Protein AF-A0A9X5X5J1-F1 (afdb_monomer_lite)

Structure (mmCIF, N/CA/C/O backbone):
data_AF-A0A9X5X5J1-F1
#
_entry.id   AF-A0A9X5X5J1-F1
#
loop_
_atom_site.group_PDB
_atom_site.id
_atom_site.type_symbol
_atom_site.label_atom_id
_atom_site.label_alt_id
_atom_site.label_comp_id
_atom_site.label_asym_id
_atom_site.label_entity_id
_atom_site.label_seq_id
_atom_site.pdbx_PDB_ins_code
_atom_site.Cartn_x
_atom_site.Cartn_y
_atom_site.Cartn_z
_atom_site.occupancy
_atom_site.B_iso_or_equiv
_atom_site.auth_seq_id
_atom_site.auth_comp_id
_atom_site.auth_asym_id
_atom_site.auth_atom_id
_atom_site.pdbx_PDB_model_num
ATOM 1 N N . THR A 1 1 ? -16.217 5.476 -6.324 1.00 86.94 1 THR A N 1
ATOM 2 C CA . THR A 1 1 ? -16.931 6.288 -7.335 1.00 86.94 1 THR A CA 1
ATOM 3 C C . THR A 1 1 ? -18.362 6.460 -6.871 1.00 86.94 1 THR A C 1
ATOM 5 O O . THR A 1 1 ? -18.829 5.569 -6.165 1.00 86.94 1 THR A O 1
ATOM 8 N N . PRO A 1 2 ? -19.053 7.545 -7.257 1.00 90.62 2 PRO A N 1
ATOM 9 C CA . PRO A 1 2 ? -20.443 7.780 -6.857 1.00 90.62 2 PRO A CA 1
ATOM 10 C C . PRO A 1 2 ? -21.363 6.588 -7.155 1.00 90.62 2 PRO A C 1
ATOM 12 O O . PRO A 1 2 ? -22.095 6.151 -6.280 1.00 90.62 2 PRO A O 1
ATOM 15 N N . ASP A 1 3 ? -21.207 5.955 -8.322 1.00 94.25 3 ASP A N 1
ATOM 16 C CA . ASP A 1 3 ? -22.033 4.811 -8.754 1.00 94.25 3 ASP A CA 1
ATOM 17 C C . ASP A 1 3 ? -21.900 3.541 -7.894 1.00 94.25 3 ASP A C 1
ATOM 19 O O . ASP A 1 3 ? -22.660 2.585 -8.060 1.00 94.25 3 ASP A O 1
ATOM 23 N N . LYS A 1 4 ? -20.893 3.482 -7.017 1.00 95.88 4 LYS A N 1
ATOM 24 C CA . LYS A 1 4 ? -20.693 2.360 -6.090 1.00 95.88 4 LYS A CA 1
ATOM 25 C C . LYS A 1 4 ? -21.268 2.640 -4.704 1.00 95.88 4 LYS A C 1
ATOM 27 O O . LYS A 1 4 ? -21.508 1.685 -3.976 1.00 95.88 4 LYS A O 1
ATOM 32 N N . ALA A 1 5 ? -21.468 3.904 -4.333 1.00 96.69 5 ALA A N 1
ATOM 33 C CA . ALA A 1 5 ? -21.966 4.258 -3.011 1.00 96.69 5 ALA A CA 1
ATOM 34 C C . ALA A 1 5 ? -23.406 3.751 -2.817 1.00 96.69 5 ALA A C 1
ATOM 36 O O . ALA A 1 5 ? -24.221 3.803 -3.737 1.00 96.69 5 ALA A O 1
ATOM 37 N N . GLY A 1 6 ? -23.706 3.230 -1.628 1.00 96.88 6 GLY A N 1
ATOM 38 C CA . GLY A 1 6 ? -25.005 2.650 -1.285 1.00 96.88 6 GLY A CA 1
ATOM 39 C C . GLY A 1 6 ? -25.255 1.244 -1.842 1.00 96.88 6 GLY A C 1
ATOM 40 O O . GLY A 1 6 ? -26.298 0.662 -1.552 1.00 96.88 6 GLY A O 1
ATOM 41 N N . ARG A 1 7 ? -24.324 0.677 -2.622 1.00 97.81 7 ARG A N 1
ATOM 42 C CA . ARG A 1 7 ? -24.423 -0.699 -3.134 1.00 97.81 7 ARG A CA 1
ATOM 43 C C . ARG A 1 7 ? -23.752 -1.691 -2.195 1.00 97.81 7 ARG A C 1
ATOM 45 O O . ARG A 1 7 ? -22.785 -1.355 -1.517 1.00 97.81 7 ARG A O 1
ATOM 52 N N . ASP A 1 8 ? -24.230 -2.927 -2.206 1.00 98.19 8 ASP A N 1
ATOM 53 C CA . ASP A 1 8 ? -23.623 -4.010 -1.439 1.00 98.19 8 ASP A CA 1
ATOM 54 C C . ASP A 1 8 ? -22.279 -4.448 -2.052 1.00 98.19 8 ASP A C 1
ATOM 56 O O . ASP A 1 8 ? -22.143 -4.607 -3.271 1.00 98.19 8 ASP A O 1
ATOM 60 N N . ALA A 1 9 ? -21.267 -4.645 -1.208 1.00 96.94 9 ALA A N 1
ATOM 61 C CA . ALA A 1 9 ? -19.929 -5.046 -1.629 1.00 96.94 9 ALA A CA 1
ATOM 62 C C . ALA A 1 9 ? -19.905 -6.431 -2.300 1.00 96.94 9 ALA A C 1
ATOM 64 O O . ALA A 1 9 ? -19.141 -6.640 -3.241 1.00 96.94 9 ALA A O 1
ATOM 65 N N . GLY A 1 10 ? -20.751 -7.365 -1.860 1.00 97.88 10 GLY A N 1
ATOM 66 C CA . GLY A 1 10 ? -20.909 -8.678 -2.479 1.00 97.88 10 GLY A CA 1
ATOM 67 C C . GLY A 1 10 ? -21.430 -8.579 -3.907 1.00 97.88 10 GLY A C 1
ATOM 68 O O . GLY A 1 10 ? -20.833 -9.148 -4.820 1.00 97.88 10 GLY A O 1
ATOM 69 N N . GLU A 1 11 ? -22.464 -7.766 -4.128 1.00 97.56 11 GLU A N 1
ATOM 70 C CA . GLU A 1 11 ? -22.999 -7.514 -5.472 1.00 97.56 11 GLU A CA 1
ATOM 71 C C . GLU A 1 11 ? -21.973 -6.835 -6.388 1.00 97.56 11 GLU A C 1
ATOM 73 O O . GLU A 1 11 ? -21.862 -7.175 -7.568 1.00 97.56 11 GLU A O 1
ATOM 78 N N . LEU A 1 12 ? -21.191 -5.885 -5.859 1.00 96.44 12 LEU A N 1
ATOM 79 C CA . LEU A 1 12 ? -20.100 -5.240 -6.601 1.00 96.44 12 LEU A CA 1
ATOM 80 C C . LEU A 1 12 ? -19.015 -6.236 -7.032 1.00 96.44 12 LEU A C 1
ATOM 82 O O . LEU A 1 12 ? -18.399 -6.044 -8.081 1.00 96.44 12 LEU A O 1
ATOM 86 N N . CYS A 1 13 ? -18.804 -7.291 -6.249 1.00 95.81 13 CYS A N 1
ATOM 87 C CA . CYS A 1 13 ? -17.875 -8.378 -6.547 1.00 95.81 13 CYS A CA 1
ATOM 88 C C . CYS A 1 13 ? -18.489 -9.490 -7.420 1.00 95.81 13 CYS A C 1
ATOM 90 O O . CYS A 1 13 ? -17.820 -10.489 -7.675 1.00 95.81 13 CYS A O 1
ATOM 92 N N . GLY A 1 14 ? -19.739 -9.347 -7.880 1.00 96.44 14 GLY A N 1
ATOM 93 C CA . GLY A 1 14 ? -20.432 -10.380 -8.660 1.00 96.44 14 GLY A CA 1
ATOM 94 C C . GLY A 1 14 ? -20.835 -11.611 -7.839 1.00 96.44 14 GLY A C 1
ATOM 95 O O . GLY A 1 14 ? -21.010 -12.694 -8.395 1.00 96.44 14 GLY A O 1
ATOM 96 N N . LEU A 1 15 ? -20.957 -11.453 -6.521 1.00 97.00 15 LEU A N 1
ATOM 97 C CA . LEU A 1 15 ? -21.412 -12.462 -5.567 1.00 97.00 15 LEU A CA 1
ATOM 98 C C . LEU A 1 15 ? -22.811 -12.090 -5.034 1.00 97.00 15 LEU A C 1
ATOM 100 O O . LEU A 1 15 ? -23.433 -11.131 -5.489 1.00 97.00 15 LEU A O 1
ATOM 104 N N . GLY A 1 16 ? -23.331 -12.867 -4.080 1.00 96.06 16 GLY A N 1
ATOM 105 C CA . GLY A 1 16 ? -24.552 -12.512 -3.345 1.00 96.06 16 GLY A CA 1
ATOM 106 C C . GLY A 1 16 ? -24.317 -11.399 -2.311 1.00 96.06 16 GLY A C 1
ATOM 107 O O . GLY A 1 16 ? -23.163 -11.133 -1.968 1.00 96.06 16 GLY A O 1
ATOM 108 N N . PRO A 1 17 ? -25.389 -10.768 -1.793 1.00 97.94 17 PRO A N 1
ATOM 109 C CA . PRO A 1 17 ? -25.275 -9.664 -0.848 1.00 97.94 17 PRO A CA 1
ATOM 110 C C . PRO A 1 17 ? -24.629 -10.100 0.471 1.00 97.94 17 PRO A C 1
ATOM 112 O O . PRO A 1 17 ? -24.921 -11.180 0.992 1.00 97.94 17 PRO A O 1
ATOM 115 N N . THR A 1 18 ? -23.767 -9.247 1.020 1.00 97.88 18 THR A N 1
ATOM 116 C CA . THR A 1 18 ? -23.041 -9.493 2.278 1.00 97.88 18 THR A CA 1
ATOM 117 C C . THR A 1 18 ? -23.556 -8.652 3.444 1.00 97.88 18 THR A C 1
ATOM 119 O O . THR A 1 18 ? -23.219 -8.934 4.592 1.00 97.88 18 THR A O 1
ATOM 122 N N . GLY A 1 19 ? -24.364 -7.626 3.168 1.00 97.12 19 GLY A N 1
ATOM 123 C CA . GLY A 1 19 ? -24.778 -6.605 4.127 1.00 97.12 19 GLY A CA 1
ATOM 124 C C . GLY A 1 19 ? -23.738 -5.499 4.332 1.00 97.12 19 GLY A C 1
ATOM 125 O O . GLY A 1 19 ? -23.988 -4.573 5.101 1.00 97.12 19 GLY A O 1
ATOM 126 N N . VAL A 1 20 ? -22.585 -5.566 3.656 1.00 96.75 20 VAL A N 1
ATOM 127 C CA . VAL A 1 20 ? -21.548 -4.529 3.718 1.00 96.75 20 VAL A CA 1
ATOM 128 C C . VAL A 1 20 ? -21.834 -3.492 2.641 1.00 96.75 20 VAL A C 1
ATOM 130 O O . VAL A 1 20 ? -21.622 -3.737 1.453 1.00 96.75 20 VAL A O 1
ATOM 133 N N . ILE A 1 21 ? -22.317 -2.327 3.060 1.00 97.44 21 ILE A N 1
ATOM 134 C CA . ILE A 1 21 ? -22.689 -1.247 2.147 1.00 97.44 21 ILE A CA 1
ATOM 135 C C . ILE A 1 21 ? -21.463 -0.396 1.826 1.00 97.44 21 ILE A C 1
ATOM 137 O O . ILE A 1 21 ? -20.793 0.120 2.717 1.00 97.44 21 ILE A O 1
ATOM 141 N N . ALA A 1 22 ? -21.166 -0.248 0.538 1.00 97.50 22 ALA A N 1
ATOM 142 C CA . ALA A 1 22 ? -20.082 0.600 0.080 1.00 97.50 22 ALA A CA 1
ATOM 143 C C . ALA A 1 22 ? -20.421 2.077 0.308 1.00 97.50 22 ALA A C 1
ATOM 145 O O . ALA A 1 22 ? -21.503 2.546 -0.048 1.00 97.50 22 ALA A O 1
ATOM 146 N N . THR A 1 23 ? -19.455 2.827 0.827 1.00 96.62 23 THR A N 1
ATOM 147 C CA . THR A 1 23 ? -19.538 4.278 0.989 1.00 96.62 23 THR A CA 1
ATOM 148 C C . THR A 1 23 ? -18.420 4.978 0.219 1.00 96.62 23 THR A C 1
ATOM 150 O O . THR A 1 23 ? -17.467 4.357 -0.258 1.00 96.62 23 THR A O 1
ATOM 153 N N . HIS A 1 24 ? -18.581 6.283 0.046 1.00 94.56 24 HIS A N 1
ATOM 154 C CA . HIS A 1 24 ? -17.557 7.193 -0.460 1.00 94.56 24 HIS A CA 1
ATOM 155 C C . HIS A 1 24 ? -17.233 8.294 0.559 1.00 94.56 24 HIS A C 1
ATOM 157 O O . HIS A 1 24 ? -16.526 9.237 0.216 1.00 94.56 24 HIS A O 1
ATOM 163 N N . ASP A 1 25 ? -17.763 8.171 1.779 1.00 95.50 25 ASP A N 1
ATOM 164 C CA . ASP A 1 25 ? -17.519 9.085 2.881 1.00 95.50 25 ASP A CA 1
ATOM 165 C C . ASP A 1 25 ? -16.505 8.465 3.851 1.00 95.50 25 ASP A C 1
ATOM 167 O O . ASP A 1 25 ? -16.707 7.390 4.417 1.00 95.50 25 ASP A O 1
ATOM 171 N N . ILE A 1 26 ? -15.384 9.154 4.023 1.00 95.56 26 ILE A N 1
ATOM 172 C CA . ILE A 1 26 ? -14.312 8.747 4.925 1.00 95.56 26 ILE A CA 1
ATOM 173 C C . ILE A 1 26 ? -14.701 8.917 6.400 1.00 95.56 26 ILE A C 1
ATOM 175 O O . ILE A 1 26 ? -14.199 8.172 7.239 1.00 95.56 26 ILE A O 1
ATOM 179 N N . ASP A 1 27 ? -15.612 9.836 6.733 1.00 96.81 27 ASP A N 1
ATOM 180 C CA . ASP A 1 27 ? -16.118 9.995 8.099 1.00 96.81 27 ASP A CA 1
ATOM 181 C C . ASP A 1 27 ? -16.957 8.790 8.522 1.00 96.81 27 ASP A C 1
ATOM 183 O O . ASP A 1 27 ? -16.809 8.302 9.643 1.00 96.81 27 ASP A O 1
ATOM 187 N N . GLU A 1 28 ? -17.763 8.243 7.608 1.00 96.69 28 GLU A N 1
ATOM 188 C CA . GLU A 1 28 ? -18.473 6.984 7.844 1.00 96.69 28 GLU A CA 1
ATOM 189 C C . GLU A 1 28 ? -17.491 5.832 8.084 1.00 96.69 28 GLU A C 1
ATOM 191 O O . GLU A 1 28 ? -17.693 5.042 9.004 1.00 96.69 28 GLU A O 1
ATOM 196 N N . ILE A 1 29 ? -16.398 5.760 7.312 1.00 96.00 29 ILE A N 1
ATOM 197 C CA . ILE A 1 29 ? -15.363 4.725 7.470 1.00 96.00 29 ILE A CA 1
ATOM 198 C C . ILE A 1 29 ? -14.661 4.848 8.827 1.00 96.00 29 ILE A C 1
ATOM 200 O O . ILE A 1 29 ? -14.486 3.849 9.521 1.00 96.00 29 ILE A O 1
ATOM 204 N N . VAL A 1 30 ? -14.277 6.061 9.227 1.00 97.44 30 VAL A N 1
ATOM 205 C CA . VAL A 1 30 ? -13.634 6.323 10.523 1.00 97.44 30 VAL A CA 1
ATOM 206 C C . VAL A 1 30 ? -14.579 5.990 11.684 1.00 97.44 30 VAL A C 1
ATOM 208 O O . VAL A 1 30 ? -14.160 5.375 12.664 1.00 97.44 30 VAL A O 1
ATOM 211 N N . ALA A 1 31 ? -15.865 6.329 11.565 1.00 97.31 31 ALA A N 1
ATOM 212 C CA . ALA A 1 31 ? -16.868 6.063 12.594 1.00 97.31 31 ALA A CA 1
ATOM 213 C C . ALA A 1 31 ? -17.143 4.566 12.824 1.00 97.31 31 ALA A C 1
ATOM 215 O O . ALA A 1 31 ? -17.650 4.209 13.889 1.00 97.31 31 ALA A O 1
ATOM 216 N N . LEU A 1 32 ? -16.790 3.685 11.876 1.00 96.12 32 LEU A N 1
ATOM 217 C CA . LEU A 1 32 ? -16.901 2.232 12.059 1.00 96.12 32 LEU A CA 1
ATOM 218 C C . LEU A 1 32 ? -16.017 1.711 13.199 1.00 96.12 32 LEU A C 1
ATOM 220 O O . LEU A 1 32 ? -16.316 0.649 13.742 1.00 96.12 32 LEU A O 1
ATOM 224 N N . GLY A 1 33 ? -14.935 2.419 13.548 1.00 96.00 33 GLY A N 1
ATOM 225 C CA . GLY A 1 33 ? -13.986 1.963 14.565 1.00 96.00 33 GLY A CA 1
ATOM 226 C C . GLY A 1 33 ? -13.282 0.661 14.174 1.00 96.00 33 GLY A C 1
ATOM 227 O O . GLY A 1 33 ? -13.114 -0.224 15.009 1.00 96.00 33 GLY A O 1
ATOM 228 N N . ALA A 1 34 ? -12.926 0.513 12.895 1.00 97.44 34 ALA A N 1
ATOM 229 C CA . ALA A 1 34 ? -12.243 -0.675 12.394 1.00 97.44 34 ALA A CA 1
ATOM 230 C C . ALA A 1 34 ? -10.820 -0.797 12.969 1.00 97.44 34 ALA A C 1
ATOM 232 O O . ALA A 1 34 ? -10.074 0.179 12.998 1.00 97.44 34 ALA A O 1
ATOM 233 N N . ASP A 1 35 ? -10.402 -2.013 13.333 1.00 98.44 35 ASP A N 1
ATOM 234 C CA . ASP A 1 35 ? -9.034 -2.269 13.817 1.00 98.44 35 ASP A CA 1
ATOM 235 C C . ASP A 1 35 ? -7.973 -2.084 12.717 1.00 98.44 35 ASP A C 1
ATOM 237 O O . ASP A 1 35 ? -6.807 -1.770 12.987 1.00 98.44 35 ASP A O 1
ATOM 241 N N . CYS A 1 36 ? -8.362 -2.332 11.463 1.00 98.56 36 CYS A N 1
ATOM 242 C CA . CYS A 1 36 ? -7.486 -2.272 10.303 1.00 98.56 36 CYS A CA 1
ATOM 243 C C . CYS A 1 36 ? -8.258 -1.921 9.024 1.00 98.56 36 CYS A C 1
ATOM 245 O O . CYS A 1 36 ? -9.367 -2.410 8.798 1.00 98.56 36 CYS A O 1
ATOM 247 N N . VAL A 1 37 ? -7.636 -1.119 8.161 1.00 98.44 37 VAL A N 1
ATOM 248 C CA . VAL A 1 37 ? -8.149 -0.714 6.852 1.00 98.44 37 VAL A CA 1
ATOM 249 C C . VAL A 1 37 ? -7.186 -1.151 5.753 1.00 98.44 37 VAL A C 1
ATOM 251 O O . VAL A 1 37 ? -5.995 -0.838 5.772 1.00 98.44 37 VAL A O 1
ATOM 254 N N . LEU A 1 38 ? -7.726 -1.847 4.750 1.00 98.25 38 LEU A N 1
ATOM 255 C CA . LEU A 1 38 ? -7.018 -2.150 3.507 1.00 98.25 38 LEU A CA 1
ATOM 256 C C . LEU A 1 38 ? -7.128 -0.954 2.554 1.00 98.25 38 LEU A C 1
ATOM 258 O O . LEU A 1 38 ? -8.132 -0.784 1.860 1.00 98.25 38 LEU A O 1
ATOM 262 N N . TYR A 1 39 ? -6.095 -0.118 2.515 1.00 97.88 39 TYR A N 1
ATOM 263 C CA . TYR A 1 39 ? -6.069 1.100 1.711 1.00 97.88 39 TYR A CA 1
ATOM 264 C C . TYR A 1 39 ? -5.472 0.825 0.326 1.00 97.88 39 TYR A C 1
ATOM 266 O O . TYR A 1 39 ? -4.254 0.792 0.161 1.00 97.88 39 TYR A O 1
ATOM 274 N N . MET A 1 40 ? -6.327 0.611 -0.680 1.00 96.31 40 MET A N 1
ATOM 275 C CA . MET A 1 40 ? -5.918 0.163 -2.026 1.00 96.31 40 MET A CA 1
ATOM 276 C C . MET A 1 40 ? -6.325 1.107 -3.180 1.00 96.31 40 MET A C 1
ATOM 278 O O . MET A 1 40 ? -6.828 0.636 -4.207 1.00 96.31 40 MET A O 1
ATOM 282 N N . PRO A 1 41 ? -6.169 2.442 -3.076 1.00 94.00 41 PRO A N 1
ATOM 283 C CA . PRO A 1 41 ? -6.546 3.331 -4.166 1.00 94.00 41 PRO A CA 1
ATOM 284 C C . PRO A 1 41 ? -5.482 3.396 -5.270 1.00 94.00 41 PRO A C 1
ATOM 286 O O . PRO A 1 41 ? -4.289 3.139 -5.083 1.00 94.00 41 PRO A O 1
ATOM 289 N N . ARG A 1 42 ? -5.921 3.849 -6.450 1.00 87.19 42 ARG A N 1
ATOM 290 C CA . ARG A 1 42 ? -5.038 4.119 -7.596 1.00 87.19 42 ARG A CA 1
ATOM 291 C C . ARG A 1 42 ? -4.049 5.255 -7.325 1.00 87.19 42 ARG A C 1
ATOM 293 O O . ARG A 1 42 ? -2.926 5.201 -7.818 1.00 87.19 42 ARG A O 1
ATOM 300 N N . ALA A 1 43 ? -4.462 6.271 -6.577 1.00 90.12 43 ALA A N 1
ATOM 301 C CA . ALA A 1 43 ? -3.628 7.383 -6.135 1.00 90.12 43 ALA A CA 1
ATOM 302 C C . ALA A 1 43 ? -3.727 7.476 -4.614 1.00 90.12 43 ALA A C 1
ATOM 304 O O . ALA A 1 43 ? -4.806 7.251 -4.073 1.00 90.12 43 ALA A O 1
ATOM 305 N N . CYS A 1 44 ? -2.612 7.759 -3.949 1.00 93.00 44 CYS A N 1
ATOM 306 C CA . CYS A 1 44 ? -2.603 7.939 -2.506 1.00 93.00 44 CYS A CA 1
ATOM 307 C C . CYS A 1 44 ? -3.111 9.337 -2.153 1.00 93.00 44 CYS A C 1
ATOM 309 O O . CYS A 1 44 ? -2.625 10.319 -2.714 1.00 93.00 44 CYS A O 1
ATOM 311 N N . ASP A 1 45 ? -4.027 9.416 -1.196 1.00 96.19 45 ASP A N 1
ATOM 312 C CA . ASP A 1 45 ? -4.410 10.654 -0.533 1.00 96.19 45 ASP A CA 1
ATOM 313 C C . ASP A 1 45 ? -3.835 10.639 0.890 1.00 96.19 45 ASP A C 1
ATOM 315 O O . ASP A 1 45 ? -4.194 9.808 1.727 1.00 96.19 45 ASP A O 1
ATOM 319 N N . MET A 1 46 ? -2.883 11.535 1.153 1.00 96.75 46 MET A N 1
ATOM 320 C CA . MET A 1 46 ? -2.206 11.588 2.451 1.00 96.75 46 MET A CA 1
ATOM 321 C C . MET A 1 46 ? -3.123 12.090 3.568 1.00 96.75 46 MET A C 1
ATOM 323 O O . MET A 1 46 ? -2.901 11.739 4.727 1.00 96.75 46 MET A O 1
ATOM 327 N N . ASP A 1 47 ? -4.156 12.871 3.247 1.00 97.44 47 ASP A N 1
ATOM 328 C CA . ASP A 1 47 ? -5.115 13.353 4.235 1.00 97.44 47 ASP A CA 1
ATOM 329 C C . ASP A 1 47 ? -6.027 12.206 4.686 1.00 97.44 47 ASP A C 1
ATOM 331 O O . ASP A 1 47 ? -6.255 12.045 5.886 1.00 97.44 47 ASP A O 1
ATOM 335 N N . GLU A 1 48 ? -6.474 11.352 3.759 1.00 97.50 48 GLU A N 1
ATOM 336 C CA . GLU A 1 48 ? -7.209 10.123 4.093 1.00 97.50 48 GLU A CA 1
ATOM 337 C C . GLU A 1 48 ? -6.368 9.189 4.967 1.00 97.50 48 GLU A C 1
ATOM 339 O O . GLU A 1 48 ? -6.832 8.753 6.021 1.00 97.50 48 GLU A O 1
ATOM 344 N N . VAL A 1 49 ? -5.116 8.920 4.574 1.00 98.12 49 VAL A N 1
ATOM 345 C CA . VAL A 1 49 ? -4.206 8.053 5.340 1.00 98.12 49 VAL A CA 1
ATOM 346 C C . VAL A 1 49 ? -4.009 8.585 6.760 1.00 98.12 49 VAL A C 1
ATOM 348 O O . VAL A 1 49 ? -4.166 7.832 7.720 1.00 98.12 49 VAL A O 1
ATOM 351 N N . CYS A 1 50 ? -3.729 9.883 6.919 1.00 98.38 50 CYS A N 1
ATOM 352 C CA . CYS A 1 50 ? -3.554 10.483 8.242 1.00 98.38 50 CYS A CA 1
ATOM 353 C C . CYS A 1 50 ? -4.836 10.405 9.085 1.00 98.38 50 CYS A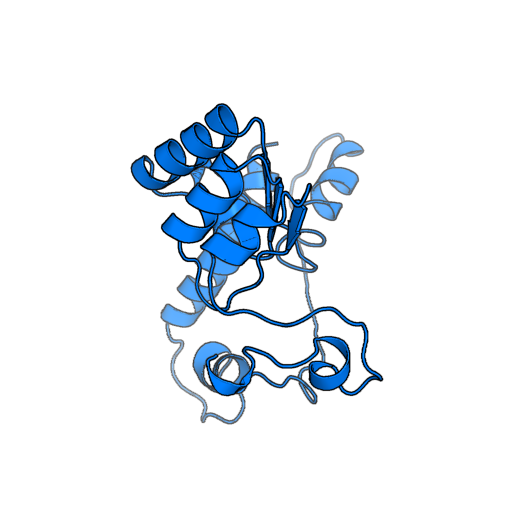 C 1
ATOM 355 O O . CYS A 1 50 ? -4.760 10.125 10.278 1.00 98.38 50 CYS A O 1
ATOM 357 N N . ARG A 1 51 ? -6.019 10.620 8.491 1.00 98.31 51 ARG A N 1
ATOM 358 C CA . ARG A 1 51 ? -7.304 10.514 9.207 1.00 98.31 51 ARG A CA 1
ATOM 359 C C . ARG A 1 51 ? -7.584 9.091 9.679 1.00 98.31 51 ARG A C 1
ATOM 361 O O . ARG A 1 51 ? -7.986 8.907 10.826 1.00 98.31 51 ARG A O 1
ATOM 368 N N . LEU A 1 52 ? -7.343 8.099 8.822 1.00 98.56 52 LEU A N 1
ATOM 369 C CA . LEU A 1 52 ? -7.485 6.686 9.172 1.00 98.56 52 LEU A CA 1
ATOM 370 C C . LEU A 1 52 ? -6.547 6.315 10.321 1.00 98.56 52 LEU A C 1
ATOM 372 O O . LEU A 1 52 ? -7.000 5.786 11.331 1.00 98.56 52 LEU A O 1
ATOM 376 N N . LEU A 1 53 ? -5.267 6.669 10.218 1.00 98.75 53 LEU A N 1
ATOM 377 C CA . LEU A 1 53 ? -4.284 6.367 11.257 1.00 98.75 53 LEU A CA 1
ATOM 378 C C . LEU A 1 53 ? -4.621 7.058 12.581 1.00 98.75 53 LEU A C 1
ATOM 380 O O . LEU A 1 53 ? -4.635 6.396 13.618 1.00 98.75 53 LEU A O 1
ATOM 384 N N . ALA A 1 54 ? -4.971 8.346 12.557 1.00 98.56 54 ALA A N 1
ATOM 385 C CA . ALA A 1 54 ? -5.327 9.103 13.757 1.00 98.56 54 ALA A CA 1
ATOM 386 C C . ALA A 1 54 ? -6.610 8.595 14.440 1.00 98.56 54 ALA A C 1
ATOM 388 O O . ALA A 1 54 ? -6.777 8.801 15.641 1.00 98.56 54 ALA A O 1
ATOM 389 N N . SER A 1 55 ? -7.496 7.906 13.709 1.00 98.31 55 SER A N 1
ATOM 390 C CA . SER A 1 55 ? -8.675 7.248 14.294 1.00 98.31 55 SER A CA 1
ATOM 391 C C . SER A 1 55 ? -8.340 6.026 15.160 1.00 98.31 55 SER A C 1
ATOM 393 O O . SER A 1 55 ? -9.186 5.564 15.923 1.00 98.31 55 SER A O 1
ATOM 395 N N . GLY A 1 56 ? -7.110 5.513 15.052 1.00 98.50 56 GLY A N 1
ATOM 396 C CA . GLY A 1 56 ? -6.636 4.301 15.718 1.00 98.50 56 GLY A CA 1
ATOM 397 C C . GLY A 1 56 ? -6.671 3.046 14.849 1.00 98.50 56 GLY A C 1
ATOM 398 O O . GLY A 1 56 ? -6.152 2.010 15.262 1.00 98.50 56 GLY A O 1
ATOM 399 N N . ALA A 1 57 ? -7.199 3.138 13.627 1.00 98.69 57 ALA A N 1
ATOM 400 C CA . ALA A 1 57 ? -7.137 2.047 12.665 1.00 98.69 57 ALA A CA 1
ATOM 401 C C . ALA A 1 57 ? -5.706 1.846 12.147 1.00 98.69 57 ALA A C 1
ATOM 403 O O . ALA A 1 57 ? -5.037 2.796 11.735 1.00 98.69 57 ALA A O 1
ATOM 404 N N . ASN A 1 58 ? -5.249 0.595 12.099 1.00 98.81 58 ASN A N 1
ATOM 405 C CA . ASN A 1 58 ? -4.043 0.248 11.349 1.00 98.81 58 ASN A CA 1
ATOM 406 C C . ASN A 1 58 ? -4.323 0.314 9.844 1.00 98.81 58 ASN A C 1
ATOM 408 O O . ASN A 1 58 ? -5.444 0.069 9.403 1.00 98.81 58 ASN A O 1
ATOM 412 N N . VAL A 1 59 ? -3.309 0.599 9.035 1.00 98.69 59 VAL A N 1
ATOM 413 C CA . VAL A 1 59 ? -3.444 0.654 7.576 1.00 98.69 59 VAL A CA 1
ATOM 414 C C . VAL A 1 59 ? -2.516 -0.365 6.931 1.00 98.69 59 VAL A C 1
ATOM 416 O O . VAL A 1 59 ? -1.308 -0.348 7.150 1.00 98.69 59 VAL A O 1
ATOM 419 N N . VAL A 1 60 ? -3.071 -1.228 6.083 1.00 98.38 60 VAL A N 1
ATOM 420 C CA . VAL A 1 60 ? -2.289 -2.091 5.186 1.00 98.38 60 VAL A CA 1
ATOM 421 C C . VAL A 1 60 ? -2.554 -1.669 3.751 1.00 98.38 60 VAL A C 1
ATOM 423 O O . VAL A 1 60 ? -3.700 -1.443 3.361 1.00 98.38 60 VAL A O 1
ATOM 426 N N . THR A 1 61 ? -1.501 -1.548 2.950 1.00 97.62 61 THR A N 1
ATOM 427 C CA . THR A 1 61 ? -1.600 -0.961 1.614 1.00 97.62 61 THR A CA 1
ATOM 428 C C . THR A 1 61 ? -0.633 -1.587 0.613 1.00 97.62 61 THR A C 1
ATOM 430 O O . THR A 1 61 ? 0.361 -2.188 1.000 1.00 97.62 61 THR A O 1
ATOM 433 N N . THR A 1 62 ? -0.913 -1.422 -0.681 1.00 95.31 62 THR A N 1
ATOM 434 C CA . THR A 1 62 ? 0.037 -1.665 -1.782 1.00 95.31 62 THR A CA 1
ATOM 435 C C . THR A 1 62 ? 0.644 -0.360 -2.317 1.00 95.31 62 THR A C 1
ATOM 437 O O . THR A 1 62 ? 1.166 -0.321 -3.432 1.00 95.31 62 THR A O 1
ATOM 440 N N . ARG A 1 63 ? 0.489 0.753 -1.586 1.00 94.00 63 ARG A N 1
ATOM 441 C CA . ARG A 1 63 ? 1.078 2.055 -1.917 1.00 94.00 63 ARG A CA 1
ATOM 442 C C . ARG A 1 63 ? 2.586 2.027 -1.674 1.00 94.00 63 ARG A C 1
ATOM 444 O O . ARG A 1 63 ? 3.041 2.082 -0.533 1.00 94.00 63 ARG A O 1
ATOM 451 N N . GLY A 1 64 ? 3.350 1.960 -2.766 1.00 90.88 64 GLY A N 1
ATOM 452 C CA . GLY A 1 64 ? 4.795 1.755 -2.720 1.00 90.88 64 GLY A CA 1
ATOM 453 C C . GLY A 1 64 ? 5.582 2.847 -1.985 1.00 90.88 64 GLY A C 1
ATOM 454 O O . GLY A 1 64 ? 6.685 2.592 -1.502 1.00 90.88 64 GLY A O 1
ATOM 455 N N . GLU A 1 65 ? 4.987 4.032 -1.833 1.00 89.88 65 GLU A N 1
ATOM 456 C CA . GLU A 1 65 ? 5.536 5.162 -1.083 1.00 89.88 65 GLU A CA 1
ATOM 457 C C . GLU A 1 65 ? 5.869 4.804 0.376 1.00 89.88 65 GLU A C 1
ATOM 459 O O . GLU A 1 65 ? 6.787 5.379 0.957 1.00 89.88 65 GLU A O 1
ATOM 464 N N . PHE A 1 66 ? 5.166 3.827 0.961 1.00 94.31 66 PHE A N 1
ATOM 465 C CA . PHE A 1 66 ? 5.335 3.436 2.361 1.00 94.31 66 PHE A CA 1
ATOM 466 C C . PHE A 1 66 ? 6.238 2.206 2.574 1.00 94.31 66 PHE A C 1
ATOM 468 O O . PHE A 1 66 ? 6.398 1.788 3.718 1.00 94.31 66 PHE A O 1
ATOM 475 N N . HIS A 1 67 ? 6.869 1.628 1.536 1.00 94.12 67 HIS A N 1
ATOM 476 C CA . HIS A 1 67 ? 7.866 0.550 1.739 1.00 94.12 67 HIS A CA 1
ATOM 477 C C . HIS A 1 67 ? 9.106 1.029 2.497 1.00 94.12 67 HIS A C 1
ATOM 479 O O . HIS A 1 67 ? 9.780 0.246 3.161 1.00 94.12 67 HIS A O 1
ATOM 485 N N . ARG A 1 68 ? 9.426 2.322 2.396 1.00 93.31 68 ARG A N 1
ATOM 486 C CA . ARG A 1 68 ? 10.558 2.923 3.096 1.00 93.31 68 ARG A CA 1
ATOM 487 C C . ARG A 1 68 ? 10.203 4.331 3.541 1.00 93.31 68 ARG A C 1
ATOM 489 O O . ARG A 1 68 ? 10.230 5.259 2.741 1.00 93.31 68 ARG A O 1
ATOM 496 N N . ALA A 1 69 ? 9.944 4.508 4.836 1.00 91.88 69 ALA A N 1
ATOM 497 C CA . ALA A 1 69 ? 9.580 5.808 5.407 1.00 91.88 69 ALA A CA 1
ATOM 498 C C . ALA A 1 69 ? 10.603 6.917 5.086 1.00 91.88 69 ALA A C 1
ATOM 500 O O . ALA A 1 69 ? 10.222 8.055 4.834 1.00 91.88 69 ALA A O 1
ATOM 501 N N . ALA A 1 70 ? 11.899 6.587 5.024 1.00 91.94 70 ALA A N 1
ATOM 502 C CA . ALA A 1 70 ? 12.962 7.533 4.673 1.00 91.94 70 ALA A CA 1
ATOM 503 C C . ALA A 1 70 ? 12.912 8.039 3.215 1.00 91.94 70 ALA A C 1
ATOM 505 O O . ALA A 1 70 ? 13.604 9.000 2.890 1.00 91.94 70 ALA A O 1
ATOM 506 N N . SER A 1 71 ? 12.127 7.400 2.344 1.00 90.56 71 SER A N 1
ATOM 507 C CA . SER A 1 71 ? 11.912 7.824 0.956 1.00 90.56 71 SER A CA 1
ATOM 508 C C . SER A 1 71 ? 10.742 8.798 0.791 1.00 90.56 71 SER A C 1
ATOM 510 O O . SER A 1 71 ? 10.591 9.367 -0.288 1.00 90.56 71 SER A O 1
ATOM 512 N N . LEU A 1 72 ? 9.920 9.001 1.824 1.00 92.50 72 LEU A N 1
ATOM 513 C CA . LEU A 1 72 ? 8.858 10.004 1.807 1.00 92.50 72 LEU A CA 1
ATOM 514 C C . LEU A 1 72 ? 9.439 11.417 1.915 1.00 92.50 72 LEU A C 1
ATOM 516 O O . LEU A 1 72 ? 10.492 11.631 2.519 1.00 92.50 72 LEU A O 1
ATOM 520 N N . ASP A 1 73 ? 8.700 12.393 1.386 1.00 94.94 73 ASP A N 1
ATOM 521 C CA . ASP A 1 73 ? 8.941 13.796 1.717 1.00 94.94 73 ASP A CA 1
ATOM 522 C C . ASP A 1 73 ? 8.935 13.972 3.253 1.00 94.94 73 ASP A C 1
ATOM 524 O O . ASP A 1 73 ? 8.018 13.462 3.907 1.00 94.94 73 ASP A O 1
ATOM 528 N N . PRO A 1 74 ? 9.926 14.662 3.854 1.00 97.44 74 PRO A N 1
ATOM 529 C CA . PRO A 1 74 ? 10.038 14.762 5.307 1.00 97.44 74 PRO A CA 1
ATOM 530 C C . PRO A 1 74 ? 8.791 15.320 6.000 1.00 97.44 74 PRO A C 1
ATOM 532 O O . PRO A 1 74 ? 8.435 14.834 7.071 1.00 97.44 74 PRO A O 1
ATOM 535 N N . ALA A 1 75 ? 8.100 16.289 5.390 1.00 97.44 75 ALA A N 1
ATOM 536 C CA . ALA A 1 75 ? 6.888 16.859 5.972 1.00 97.44 75 ALA A CA 1
ATOM 537 C C . ALA A 1 75 ? 5.707 15.883 5.870 1.00 97.44 75 ALA A C 1
ATOM 539 O O . ALA A 1 75 ? 4.899 15.781 6.792 1.00 97.44 75 ALA A O 1
ATOM 540 N N . VAL A 1 76 ? 5.607 15.123 4.774 1.00 97.12 76 VAL A N 1
ATOM 541 C CA . VAL A 1 76 ? 4.615 14.039 4.653 1.00 97.12 76 VAL A CA 1
ATOM 542 C C . VAL A 1 76 ? 4.881 12.946 5.685 1.00 97.12 76 VAL A C 1
ATOM 544 O O . VAL A 1 76 ? 3.952 12.502 6.358 1.00 97.12 76 VAL A O 1
ATOM 547 N N . ARG A 1 77 ? 6.144 12.544 5.847 1.00 97.56 77 ARG A N 1
ATOM 548 C CA . ARG A 1 77 ? 6.555 11.547 6.836 1.00 97.56 77 ARG A CA 1
ATOM 549 C C . ARG A 1 77 ? 6.164 11.967 8.252 1.00 97.56 77 ARG A C 1
ATOM 551 O O . ARG A 1 77 ? 5.519 11.186 8.940 1.00 97.56 77 ARG A O 1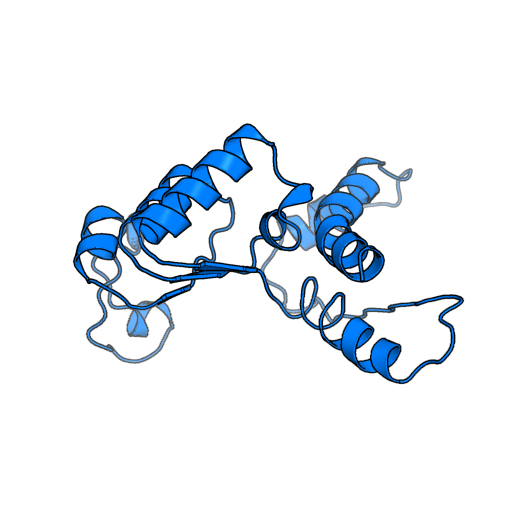
ATOM 558 N N . GLU A 1 78 ? 6.502 13.192 8.653 1.00 98.38 78 GLU A N 1
ATOM 559 C CA . GLU A 1 78 ? 6.180 13.728 9.981 1.00 98.38 78 GLU A CA 1
ATOM 560 C C . GLU A 1 78 ? 4.670 13.695 10.251 1.00 98.38 78 GLU A C 1
ATOM 562 O O . GLU A 1 78 ? 4.234 13.265 11.317 1.00 98.38 78 GLU A O 1
ATOM 567 N N . ARG A 1 79 ? 3.850 14.075 9.263 1.00 98.38 79 ARG A N 1
ATOM 568 C CA . ARG A 1 79 ? 2.385 14.024 9.383 1.00 98.38 79 ARG A CA 1
ATOM 569 C C . ARG A 1 79 ? 1.859 12.604 9.598 1.00 98.38 79 ARG A C 1
ATOM 571 O O . ARG A 1 79 ? 0.969 12.409 10.423 1.00 98.38 79 ARG A O 1
ATOM 578 N N . VAL A 1 80 ? 2.392 11.630 8.861 1.00 98.38 80 VAL A N 1
ATOM 579 C CA . VAL A 1 80 ? 1.987 10.220 8.970 1.00 98.38 80 VAL A CA 1
ATOM 580 C C . VAL A 1 80 ? 2.434 9.629 10.308 1.00 98.38 80 VAL A C 1
ATOM 582 O O . VAL A 1 80 ? 1.637 8.976 10.976 1.00 98.38 80 VAL A O 1
ATOM 585 N N . GLU A 1 81 ? 3.670 9.896 10.739 1.00 98.38 81 GLU A N 1
ATOM 586 C CA . GLU A 1 81 ? 4.190 9.451 12.040 1.00 98.38 81 GLU A CA 1
ATOM 587 C C . GLU A 1 81 ? 3.377 10.052 13.200 1.00 98.38 81 GLU A C 1
ATOM 589 O O . GLU A 1 81 ? 2.943 9.313 14.083 1.00 98.38 81 GLU A O 1
ATOM 594 N N . ALA A 1 82 ? 3.059 11.350 13.152 1.00 98.69 82 ALA A N 1
ATOM 595 C CA . ALA A 1 82 ? 2.211 12.001 14.152 1.00 98.69 82 ALA A CA 1
ATOM 596 C C . ALA A 1 82 ? 0.788 11.410 14.202 1.00 98.69 82 ALA A C 1
ATOM 598 O O . ALA A 1 82 ? 0.206 11.264 15.280 1.00 98.69 82 ALA A O 1
ATOM 599 N N . ALA A 1 83 ? 0.217 11.040 13.049 1.00 98.69 83 ALA A N 1
ATOM 600 C CA . ALA A 1 83 ? -1.081 10.371 12.991 1.00 98.69 83 ALA A CA 1
ATOM 601 C C . ALA A 1 83 ? -1.032 8.965 13.616 1.00 98.69 83 ALA A C 1
ATOM 603 O O . ALA A 1 83 ? -1.910 8.629 14.415 1.00 98.69 83 ALA A O 1
ATOM 604 N N . CYS A 1 84 ? 0.009 8.179 13.312 1.00 98.69 84 CYS A N 1
ATOM 605 C CA . CYS A 1 84 ? 0.259 6.883 13.950 1.00 98.69 84 CYS A CA 1
ATOM 606 C C . CYS A 1 84 ? 0.388 7.021 15.473 1.00 98.69 84 CYS A C 1
ATOM 608 O O . CYS A 1 84 ? -0.248 6.276 16.217 1.00 98.69 84 CYS A O 1
ATOM 610 N N . GLU A 1 85 ? 1.168 7.995 15.955 1.00 98.75 85 GLU A N 1
ATOM 611 C CA . GLU A 1 85 ? 1.336 8.250 17.390 1.00 98.75 85 GLU A CA 1
ATOM 612 C C . GLU A 1 85 ? 0.014 8.628 18.067 1.00 98.75 85 GLU A C 1
ATOM 614 O O . GLU A 1 85 ? -0.333 8.057 19.105 1.00 98.75 85 GLU A O 1
ATOM 619 N N . SER A 1 86 ? -0.753 9.549 17.473 1.00 98.62 86 SER A N 1
ATOM 620 C CA . SER A 1 86 ? -2.033 9.994 18.036 1.00 98.62 86 SER A CA 1
ATOM 621 C C . SER A 1 86 ? -3.064 8.869 18.092 1.00 98.62 86 SER A C 1
ATOM 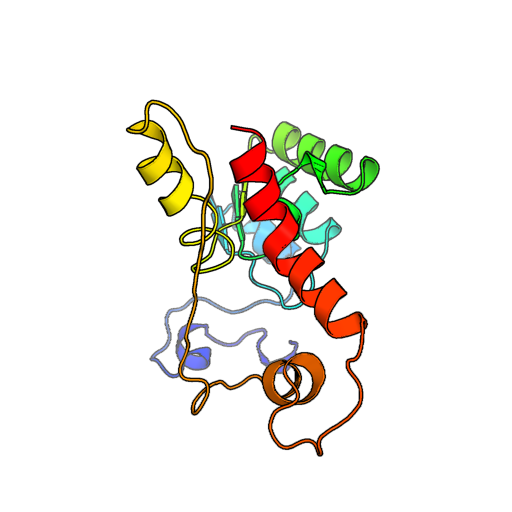623 O O . SER A 1 86 ? -3.798 8.763 19.076 1.00 98.62 86 SER A O 1
ATOM 625 N N . GLY A 1 87 ? -3.138 8.042 17.047 1.00 98.44 87 GLY A N 1
ATOM 626 C CA . GLY A 1 87 ? -4.081 6.928 16.982 1.00 98.44 87 GLY A CA 1
ATOM 627 C C . GLY A 1 87 ? -3.595 5.669 17.700 1.00 98.44 87 GLY A C 1
ATOM 628 O O . GLY A 1 87 ? -4.387 4.761 17.935 1.00 98.44 87 GLY A O 1
ATOM 629 N N . LYS A 1 88 ? -2.310 5.600 18.074 1.00 98.69 88 LYS A N 1
ATOM 630 C CA . LYS A 1 88 ? -1.632 4.356 18.483 1.00 98.69 88 LYS A CA 1
ATOM 631 C C . LYS A 1 88 ? -1.777 3.257 17.425 1.00 98.69 88 LYS A C 1
ATOM 633 O O . LYS A 1 88 ? -2.035 2.097 17.746 1.00 98.69 88 LYS A O 1
ATOM 638 N N . SER A 1 89 ? -1.626 3.650 16.169 1.00 98.75 89 SER A N 1
ATOM 639 C CA . SER A 1 89 ? -1.811 2.814 14.989 1.00 98.75 89 SER A CA 1
ATOM 640 C C . SER A 1 89 ? -0.505 2.662 14.211 1.00 98.75 89 SER A C 1
ATOM 642 O O . SER A 1 89 ? 0.538 3.213 14.571 1.00 98.75 89 SER A O 1
ATOM 644 N N . SER A 1 90 ? -0.546 1.863 13.151 1.00 98.62 90 SER A N 1
ATOM 645 C CA . SER A 1 90 ? 0.592 1.608 12.275 1.00 98.62 90 SER A CA 1
ATOM 646 C C . SER A 1 90 ? 0.166 1.564 10.813 1.00 98.62 90 SER A C 1
ATOM 648 O O . SER A 1 90 ? -0.988 1.264 10.501 1.00 98.62 90 SER A O 1
ATOM 650 N N . ILE A 1 91 ? 1.115 1.831 9.915 1.00 98.38 91 ILE A N 1
ATOM 651 C CA . ILE A 1 91 ? 0.957 1.630 8.476 1.00 98.38 91 ILE A CA 1
ATOM 652 C C . ILE A 1 91 ? 1.988 0.624 7.968 1.00 98.38 91 ILE A C 1
ATOM 654 O O . ILE A 1 91 ? 3.164 0.697 8.322 1.00 98.38 91 ILE A O 1
ATOM 658 N N . HIS A 1 92 ? 1.548 -0.308 7.125 1.00 96.88 92 HIS A N 1
ATOM 659 C CA . HIS A 1 92 ? 2.407 -1.297 6.485 1.00 96.88 92 HIS A CA 1
ATOM 660 C C . HIS A 1 92 ? 2.110 -1.392 4.983 1.00 96.88 92 HIS A C 1
ATOM 662 O O . HIS A 1 92 ? 0.986 -1.702 4.580 1.00 96.88 92 HIS A O 1
ATOM 668 N N . SER A 1 93 ? 3.129 -1.143 4.154 1.00 95.81 93 SER A N 1
ATOM 669 C CA . SER A 1 93 ? 3.065 -1.415 2.716 1.00 95.81 93 SER A CA 1
ATOM 670 C C . SER A 1 93 ? 3.599 -2.797 2.400 1.00 95.81 93 SER A C 1
ATOM 672 O O . SER A 1 93 ? 4.688 -3.161 2.832 1.00 95.81 93 SER A O 1
ATOM 674 N N . THR A 1 94 ? 2.851 -3.548 1.601 1.00 94.81 94 THR A N 1
ATOM 675 C CA . THR A 1 94 ? 3.265 -4.852 1.093 1.00 94.81 94 THR A CA 1
ATOM 676 C C . THR A 1 94 ? 2.570 -5.163 -0.233 1.00 94.81 94 THR A C 1
ATOM 678 O O . THR A 1 94 ? 1.706 -4.427 -0.703 1.00 94.81 94 THR A O 1
ATOM 681 N N . GLY A 1 95 ? 2.943 -6.271 -0.855 1.00 94.31 95 GLY A N 1
ATOM 682 C CA . GLY A 1 95 ? 2.436 -6.699 -2.151 1.00 94.31 95 GLY A CA 1
ATOM 683 C C . GLY A 1 95 ? 3.189 -7.928 -2.635 1.00 94.31 95 GLY A C 1
ATOM 684 O O . GLY A 1 95 ? 4.127 -8.383 -1.986 1.00 94.31 95 GLY A O 1
ATOM 685 N N . SER A 1 96 ? 2.798 -8.496 -3.775 1.00 93.69 96 SER A N 1
ATOM 686 C CA . SER A 1 96 ? 3.592 -9.566 -4.394 1.00 93.69 96 SER A CA 1
ATOM 687 C C . SER A 1 96 ? 4.953 -9.032 -4.843 1.00 93.69 96 SER A C 1
ATOM 689 O O . SER A 1 96 ? 5.991 -9.607 -4.525 1.00 93.69 96 SER A O 1
ATOM 691 N N . SER A 1 97 ? 4.925 -7.904 -5.549 1.00 92.00 97 SER A N 1
ATOM 692 C CA . SER A 1 97 ? 6.081 -7.147 -6.004 1.00 92.00 97 SER A CA 1
ATOM 693 C C . SER A 1 97 ? 5.605 -5.745 -6.403 1.00 92.00 97 SER A C 1
ATOM 695 O O . SER A 1 97 ? 4.754 -5.637 -7.297 1.00 92.00 97 SER A O 1
ATOM 697 N N . PRO A 1 98 ? 6.071 -4.677 -5.738 1.00 93.00 98 PRO A N 1
ATOM 698 C CA . PRO A 1 98 ? 7.012 -4.669 -4.613 1.00 93.00 98 PRO A CA 1
ATOM 699 C C . PRO A 1 98 ? 6.427 -5.244 -3.301 1.00 93.00 98 PRO A C 1
ATOM 701 O O . PRO A 1 98 ? 5.210 -5.266 -3.121 1.00 93.00 98 PRO A O 1
ATOM 704 N N . GLY A 1 99 ? 7.282 -5.739 -2.396 1.00 94.00 99 GLY A N 1
ATOM 705 C CA . GLY A 1 99 ? 6.907 -6.260 -1.071 1.00 94.00 99 GLY A CA 1
ATOM 706 C C . GLY A 1 99 ? 7.434 -7.670 -0.798 1.00 94.00 99 GLY A C 1
ATOM 707 O O . GLY A 1 99 ? 8.466 -7.8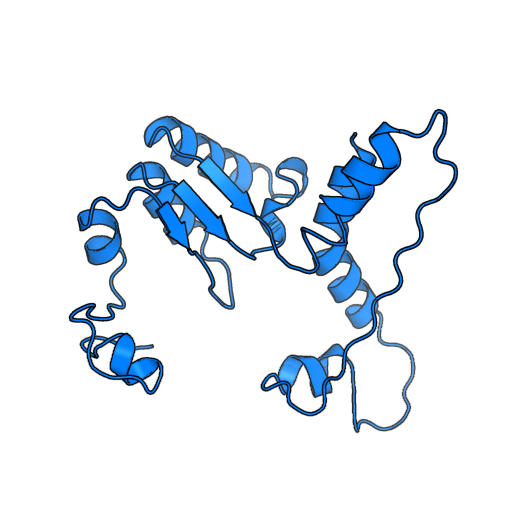51 -0.168 1.00 94.00 99 GLY A O 1
ATOM 708 N N . PHE A 1 100 ? 6.756 -8.712 -1.266 1.00 95.25 100 PHE A N 1
ATOM 709 C CA . PHE A 1 100 ? 7.170 -10.084 -0.977 1.00 95.25 100 PHE A CA 1
ATOM 710 C C . PHE A 1 100 ? 8.450 -10.460 -1.731 1.00 95.25 100 PHE A C 1
ATOM 712 O O . PHE A 1 100 ? 9.460 -10.787 -1.110 1.00 95.25 100 PHE A O 1
ATOM 719 N N . ILE A 1 101 ? 8.428 -10.380 -3.065 1.00 95.25 101 ILE A N 1
ATOM 720 C CA . ILE A 1 101 ? 9.561 -10.771 -3.918 1.00 95.25 101 ILE A CA 1
ATOM 721 C C . ILE A 1 101 ? 10.733 -9.796 -3.801 1.00 95.25 101 ILE A C 1
ATOM 723 O O . ILE A 1 101 ? 11.885 -10.216 -3.875 1.00 95.25 101 ILE A O 1
ATOM 727 N N . THR A 1 102 ? 10.457 -8.510 -3.591 1.00 94.31 102 THR A N 1
ATOM 728 C CA . THR A 1 102 ? 11.490 -7.466 -3.554 1.00 94.31 102 THR A CA 1
ATOM 729 C C . THR A 1 102 ? 11.945 -7.105 -2.146 1.00 94.31 102 THR A C 1
ATOM 731 O O . THR A 1 102 ? 12.889 -6.333 -2.018 1.00 94.31 102 THR A O 1
ATOM 734 N N . GLU A 1 103 ? 11.308 -7.651 -1.105 1.00 93.88 103 GLU A N 1
ATOM 735 C CA . GLU A 1 103 ? 11.610 -7.320 0.291 1.00 93.88 103 GLU A CA 1
ATOM 736 C C . GLU A 1 103 ? 11.621 -8.564 1.201 1.00 93.88 103 GLU A C 1
ATOM 738 O O . GLU A 1 103 ? 12.695 -9.009 1.608 1.00 93.88 103 GLU A O 1
ATOM 743 N N . ALA A 1 104 ? 10.477 -9.198 1.472 1.00 94.38 104 ALA A N 1
ATOM 744 C CA . ALA A 1 104 ? 10.387 -10.242 2.498 1.00 94.38 104 ALA A CA 1
ATOM 745 C C . ALA A 1 104 ? 11.236 -11.484 2.170 1.00 94.38 104 ALA A C 1
ATOM 747 O O . ALA A 1 104 ? 11.940 -12.019 3.031 1.00 94.38 104 ALA A O 1
ATOM 748 N N . LEU A 1 105 ? 11.186 -11.943 0.917 1.00 95.81 105 LEU A N 1
ATOM 749 C CA . LEU A 1 105 ? 11.935 -13.110 0.463 1.00 95.81 105 LEU A CA 1
ATOM 750 C C . LEU A 1 105 ? 13.454 -12.837 0.414 1.00 95.81 105 LEU A C 1
ATOM 752 O O . LEU A 1 105 ? 14.197 -13.635 0.993 1.00 95.81 105 LEU A O 1
ATOM 756 N N . PRO A 1 106 ? 13.948 -11.734 -0.189 1.00 94.94 106 PRO A N 1
ATOM 757 C CA . PRO A 1 106 ? 15.361 -11.370 -0.126 1.00 94.94 106 PRO A CA 1
ATOM 758 C C . PRO A 1 106 ? 15.928 -11.284 1.291 1.00 94.94 106 PRO A C 1
ATOM 760 O O . PRO A 1 106 ? 17.023 -11.795 1.528 1.00 94.94 106 PRO A O 1
ATOM 763 N N . LEU A 1 107 ? 15.190 -10.697 2.238 1.00 94.12 107 LEU A N 1
ATOM 764 C CA . LEU A 1 107 ? 15.626 -10.594 3.634 1.00 94.12 107 LEU A CA 1
ATOM 765 C C . LEU A 1 107 ? 15.797 -11.973 4.281 1.00 94.12 107 LEU A C 1
ATOM 767 O O . LEU A 1 107 ? 16.845 -12.264 4.861 1.00 94.12 107 LEU A O 1
ATOM 771 N N . ALA A 1 108 ? 14.808 -12.857 4.124 1.00 95.25 108 ALA A N 1
ATOM 772 C CA . ALA A 1 108 ? 14.873 -14.216 4.661 1.00 95.25 108 ALA A CA 1
ATOM 773 C C . ALA A 1 108 ? 16.009 -15.048 4.036 1.00 95.25 108 ALA A C 1
ATOM 775 O O . ALA A 1 108 ? 16.685 -15.808 4.728 1.00 95.25 108 ALA A O 1
ATOM 776 N N . LEU A 1 109 ? 16.251 -14.906 2.730 1.00 94.69 109 LEU A N 1
ATOM 777 C CA . LEU A 1 109 ? 17.348 -15.604 2.050 1.00 94.69 109 LEU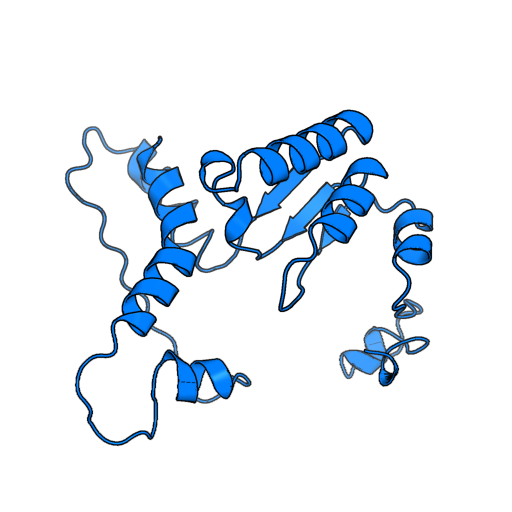 A CA 1
ATOM 778 C C . LEU A 1 109 ? 18.723 -15.063 2.462 1.00 94.69 109 LEU A C 1
ATOM 780 O O . LEU A 1 109 ? 19.685 -15.835 2.535 1.00 94.69 109 LEU A O 1
ATOM 784 N N . SER A 1 110 ? 18.811 -13.761 2.743 1.00 93.75 110 SER A N 1
ATOM 785 C CA . SER A 1 110 ? 20.047 -13.085 3.145 1.00 93.75 110 SER A CA 1
ATOM 786 C C . SER A 1 110 ? 20.438 -13.399 4.588 1.00 93.75 110 SER A C 1
ATOM 788 O O . SER A 1 110 ? 21.627 -13.514 4.877 1.00 93.75 110 SER A O 1
ATOM 790 N N . SER A 1 111 ? 19.471 -13.639 5.483 1.00 94.50 111 SER A N 1
ATOM 791 C CA . SER A 1 111 ? 19.734 -13.890 6.910 1.00 94.50 111 SER A CA 1
ATOM 792 C C . SER A 1 111 ? 20.556 -15.155 7.191 1.00 94.50 111 SER A C 1
ATOM 794 O O . SER A 1 111 ? 21.096 -15.311 8.284 1.00 94.50 111 SER A O 1
ATOM 796 N N . ILE A 1 112 ? 20.635 -16.079 6.230 1.00 95.31 112 ILE A N 1
ATOM 797 C CA . ILE A 1 112 ? 21.426 -17.316 6.327 1.00 95.31 112 ILE A CA 1
ATOM 798 C C . ILE A 1 112 ? 22.761 -17.241 5.565 1.00 95.31 112 ILE A C 1
ATOM 800 O O . ILE A 1 112 ? 23.505 -18.223 5.528 1.00 95.31 112 ILE A O 1
ATOM 804 N N . GLN A 1 113 ? 23.088 -16.093 4.963 1.00 94.62 113 GLN A N 1
ATOM 805 C CA . GLN A 1 113 ? 24.348 -15.881 4.251 1.00 94.62 113 GLN A CA 1
ATOM 806 C C . GLN A 1 113 ? 25.400 -15.260 5.172 1.00 94.62 113 GLN A C 1
ATOM 808 O O . GLN A 1 113 ? 25.111 -14.398 5.994 1.00 94.62 113 GLN A O 1
ATOM 813 N N . ARG A 1 114 ? 26.669 -15.651 4.999 1.00 95.75 114 ARG A N 1
ATOM 814 C CA . ARG A 1 114 ? 27.801 -14.979 5.676 1.00 95.75 114 ARG A CA 1
ATOM 815 C C . ARG A 1 114 ? 28.217 -13.676 4.991 1.00 95.75 114 ARG A C 1
ATOM 817 O O . ARG A 1 114 ? 28.880 -12.850 5.608 1.00 95.75 114 ARG A O 1
ATOM 824 N N . ARG A 1 115 ? 27.916 -13.551 3.699 1.00 95.00 115 ARG A N 1
ATOM 825 C CA . ARG A 1 115 ? 28.257 -12.422 2.831 1.00 95.00 115 ARG A CA 1
ATOM 826 C C . ARG A 1 115 ? 27.328 -12.450 1.617 1.00 95.00 115 ARG A C 1
ATOM 828 O O . ARG A 1 115 ? 27.146 -13.520 1.040 1.00 95.00 115 ARG A O 1
ATOM 835 N N . LEU A 1 116 ? 26.781 -11.296 1.241 1.00 92.38 116 LEU A N 1
ATOM 836 C CA . LEU A 1 116 ? 25.968 -11.102 0.040 1.00 92.38 116 LEU A CA 1
ATOM 837 C C . LEU A 1 116 ? 26.735 -10.196 -0.933 1.00 92.38 116 LEU A C 1
ATOM 839 O O . LEU A 1 116 ? 26.930 -9.019 -0.651 1.00 92.38 116 LEU A O 1
ATOM 843 N N . ASP A 1 117 ? 27.196 -10.748 -2.057 1.00 94.50 117 ASP A N 1
ATOM 844 C CA . ASP A 1 117 ? 27.902 -9.981 -3.101 1.00 94.50 117 ASP A CA 1
ATOM 845 C C . ASP A 1 117 ? 26.959 -9.445 -4.189 1.00 94.50 117 ASP A C 1
ATOM 847 O O . ASP A 1 117 ? 27.290 -8.488 -4.885 1.00 94.50 117 ASP A O 1
ATOM 851 N N . GLY A 1 118 ? 25.781 -10.054 -4.344 1.00 93.69 118 GLY A N 1
ATOM 852 C CA . GLY A 1 118 ? 24.787 -9.638 -5.322 1.00 93.69 118 GLY A CA 1
ATOM 853 C C . GLY A 1 118 ? 23.449 -10.339 -5.118 1.00 93.69 118 GLY A C 1
ATOM 854 O O . GLY A 1 118 ? 23.399 -11.520 -4.775 1.00 93.69 118 GLY A O 1
ATOM 855 N N . LEU A 1 119 ? 22.373 -9.594 -5.360 1.00 91.50 119 LEU A N 1
ATOM 856 C CA . LEU A 1 119 ? 20.999 -10.077 -5.394 1.00 91.50 119 LEU A CA 1
ATOM 857 C C . LEU A 1 119 ? 20.442 -9.795 -6.791 1.00 91.50 119 LEU A C 1
ATOM 859 O O . LEU A 1 119 ? 20.483 -8.660 -7.259 1.00 91.50 119 LEU A O 1
ATOM 863 N N . THR A 1 120 ? 19.949 -10.828 -7.467 1.00 94.19 120 THR A N 1
ATOM 864 C CA . THR A 1 120 ? 19.275 -10.701 -8.765 1.00 94.19 120 THR A CA 1
ATOM 865 C C . THR A 1 120 ? 17.849 -11.201 -8.618 1.00 94.19 120 THR A C 1
ATOM 867 O O . THR A 1 120 ? 17.629 -12.289 -8.091 1.00 94.19 120 THR A O 1
ATOM 870 N N . ILE A 1 121 ? 16.895 -10.389 -9.068 1.00 93.00 121 ILE A N 1
ATOM 871 C CA . ILE A 1 121 ? 15.469 -10.703 -9.071 1.00 93.00 121 ILE A CA 1
ATOM 872 C C . ILE A 1 121 ? 15.009 -10.655 -10.528 1.00 93.00 121 ILE A C 1
ATOM 874 O O . ILE A 1 121 ? 15.166 -9.631 -11.191 1.00 93.00 121 ILE A O 1
ATOM 878 N N . GLU A 1 122 ? 14.455 -11.761 -11.018 1.00 93.38 122 GLU A N 1
ATOM 879 C CA . GLU A 1 122 ? 13.872 -11.865 -12.355 1.00 93.38 122 GLU A CA 1
ATOM 880 C C . GLU A 1 122 ? 12.384 -12.195 -12.224 1.00 93.38 122 GLU A C 1
ATOM 882 O O . GLU A 1 122 ? 12.014 -13.228 -11.663 1.00 93.38 122 GLU A O 1
ATOM 887 N N . GLU A 1 123 ? 11.524 -11.312 -12.733 1.00 90.25 123 GLU A N 1
ATOM 888 C CA . GLU A 1 123 ? 10.071 -11.461 -12.657 1.00 90.25 123 GLU A CA 1
ATOM 889 C C . GLU A 1 123 ? 9.459 -11.567 -14.052 1.00 90.25 123 GLU A C 1
ATOM 891 O O . GLU A 1 123 ? 9.705 -10.738 -14.930 1.00 90.25 123 GLU A O 1
ATOM 896 N N . PHE A 1 124 ? 8.611 -12.578 -14.237 1.00 91.31 124 PHE A N 1
ATOM 897 C CA . PHE A 1 124 ? 7.881 -12.824 -15.475 1.00 91.31 124 PHE A CA 1
ATOM 898 C C . PHE A 1 124 ? 6.397 -12.976 -15.157 1.00 91.31 124 PHE A C 1
ATOM 900 O O . PHE A 1 124 ? 6.027 -13.672 -14.212 1.00 91.31 124 PHE A O 1
ATOM 907 N N . ALA A 1 125 ? 5.540 -12.347 -15.958 1.00 89.25 125 ALA A N 1
ATOM 908 C CA . ALA A 1 125 ? 4.094 -12.429 -15.797 1.00 89.25 125 ALA A CA 1
ATOM 909 C C . ALA A 1 125 ? 3.404 -12.588 -17.154 1.00 89.25 125 ALA A C 1
ATOM 911 O O . ALA A 1 125 ? 3.772 -11.929 -18.128 1.00 89.25 125 ALA A O 1
ATOM 912 N N . ASP A 1 126 ? 2.370 -13.430 -17.197 1.00 92.31 126 ASP A N 1
ATOM 913 C CA . ASP A 1 126 ? 1.407 -13.425 -18.295 1.00 92.31 126 ASP A CA 1
ATOM 914 C C . ASP A 1 126 ? 0.466 -12.227 -18.120 1.00 92.31 126 ASP A C 1
ATOM 916 O O . ASP A 1 126 ? -0.210 -12.075 -17.101 1.00 92.31 126 ASP A O 1
ATOM 920 N N . LEU A 1 127 ? 0.448 -11.352 -19.123 1.00 92.00 127 LEU A N 1
ATOM 921 C CA . LEU A 1 127 ? -0.323 -10.114 -19.121 1.00 92.00 127 LEU A CA 1
ATOM 922 C C . LEU A 1 127 ? -1.555 -10.178 -20.034 1.00 92.00 127 LEU A C 1
ATOM 924 O O . LEU A 1 127 ? -2.253 -9.177 -20.177 1.00 92.00 127 LEU A O 1
ATOM 928 N N . SER A 1 128 ? -1.851 -11.340 -20.626 1.00 91.25 128 SER A N 1
ATOM 929 C CA . SER A 1 128 ? -2.934 -11.525 -21.601 1.00 91.25 128 SER A CA 1
ATOM 930 C C . SER A 1 128 ? -4.331 -11.224 -21.047 1.00 91.25 128 SER A C 1
ATOM 932 O O . SER A 1 128 ? -5.200 -10.798 -21.802 1.00 91.25 128 SER A O 1
ATOM 934 N N . GLN A 1 129 ? -4.543 -11.411 -19.740 1.00 92.88 129 GLN A N 1
ATOM 935 C CA . GLN A 1 129 ? -5.817 -11.159 -19.049 1.00 92.88 129 GLN A CA 1
ATOM 936 C C . GLN A 1 129 ? -5.776 -9.925 -18.137 1.00 92.88 129 GLN A C 1
ATOM 938 O O . GLN A 1 129 ? -6.654 -9.730 -17.297 1.00 92.88 129 GLN A O 1
ATOM 943 N N . ARG A 1 130 ? -4.738 -9.089 -18.244 1.00 90.31 130 ARG A N 1
ATOM 944 C CA . ARG A 1 130 ? -4.574 -7.949 -17.343 1.00 90.31 130 ARG A CA 1
ATOM 945 C C . ARG A 1 130 ? -5.463 -6.781 -17.760 1.00 90.31 130 ARG A C 1
ATOM 947 O O . ARG A 1 130 ? -5.166 -6.086 -18.728 1.00 90.31 130 ARG A O 1
ATOM 954 N N . ASP A 1 131 ? -6.477 -6.485 -16.953 1.00 91.25 131 ASP A N 1
ATOM 955 C CA . ASP A 1 131 ? -7.349 -5.319 -17.144 1.00 91.25 131 ASP A CA 1
ATOM 956 C C . ASP A 1 131 ? -6.688 -4.014 -16.653 1.00 91.25 131 ASP A C 1
ATOM 958 O O . ASP A 1 131 ? -7.061 -3.402 -15.651 1.00 91.25 131 ASP A O 1
ATOM 962 N N . SER A 1 132 ? -5.603 -3.615 -17.323 1.00 90.25 132 SER A N 1
ATOM 963 C CA . SER A 1 132 ? -4.914 -2.349 -17.059 1.00 90.25 132 SER A CA 1
ATOM 964 C C . SER A 1 132 ? -4.326 -1.746 -18.342 1.00 90.25 132 SER A C 1
ATOM 966 O O . SER A 1 132 ? -3.104 -1.747 -18.526 1.00 90.25 132 SER A O 1
ATOM 968 N N . PRO A 1 133 ? -5.171 -1.208 -19.244 1.00 91.31 133 PRO A N 1
ATOM 969 C C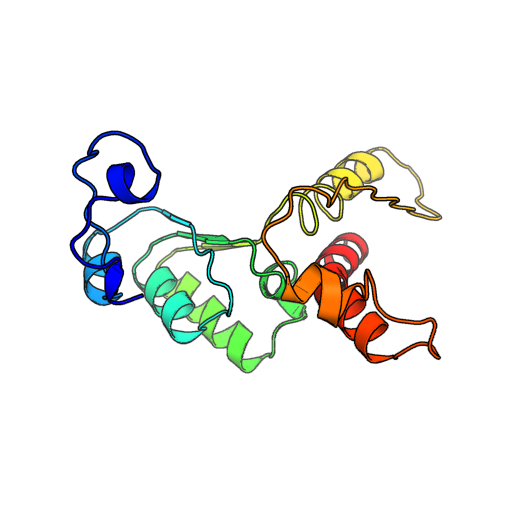A . PRO A 1 133 ? -4.728 -0.695 -20.543 1.00 91.31 133 PRO A CA 1
ATOM 970 C C . PRO A 1 133 ? -3.620 0.359 -20.446 1.00 91.31 133 PRO A C 1
ATOM 972 O O . PRO A 1 133 ? -2.648 0.291 -21.189 1.00 91.31 133 PRO A O 1
ATOM 975 N N . GLY A 1 134 ? -3.710 1.289 -19.488 1.00 89.31 134 GLY A N 1
ATOM 976 C CA . GLY A 1 134 ? -2.687 2.325 -19.309 1.00 89.31 134 GLY A CA 1
ATOM 977 C C . GLY A 1 134 ? -1.313 1.752 -18.944 1.00 89.31 134 GLY A C 1
ATOM 978 O O . GLY A 1 134 ? -0.289 2.186 -19.464 1.00 89.31 134 GLY A O 1
ATOM 979 N N . LEU A 1 135 ? -1.263 0.712 -18.110 1.00 87.44 135 LEU A N 1
ATOM 980 C CA . LEU A 1 135 ? 0.007 0.065 -17.785 1.00 87.44 135 LEU A CA 1
ATOM 981 C C . LEU A 1 135 ? 0.546 -0.741 -18.973 1.00 87.44 135 LEU A C 1
ATOM 983 O O . LEU A 1 135 ? 1.725 -0.628 -19.300 1.00 87.44 135 LEU A O 1
ATOM 987 N N . LEU A 1 136 ? -0.307 -1.504 -19.658 1.00 91.31 136 LEU A N 1
ATOM 988 C CA . LEU A 1 136 ? 0.114 -2.323 -20.798 1.00 91.31 136 LEU A CA 1
ATOM 989 C C . LEU A 1 136 ? 0.583 -1.476 -21.989 1.00 91.31 136 LEU A C 1
ATOM 991 O O . LEU A 1 136 ? 1.635 -1.744 -22.570 1.00 91.31 136 LEU A O 1
ATOM 995 N N . PHE A 1 137 ? -0.173 -0.444 -22.352 1.00 89.31 137 PHE A N 1
ATOM 996 C CA . PHE A 1 137 ? 0.059 0.310 -23.580 1.00 89.31 137 PHE A CA 1
ATOM 997 C C . PHE A 1 137 ? 0.875 1.583 -23.347 1.00 89.31 137 PHE A C 1
ATOM 999 O O . PHE A 1 137 ? 1.726 1.915 -24.173 1.00 89.31 137 PHE A O 1
ATOM 1006 N N . ASP A 1 138 ? 0.687 2.298 -22.235 1.00 86.25 138 ASP A N 1
ATOM 1007 C CA . ASP A 1 138 ? 1.341 3.600 -22.019 1.00 86.25 138 ASP A CA 1
ATOM 1008 C C . ASP A 1 138 ? 2.640 3.526 -21.232 1.00 86.25 138 ASP A C 1
ATOM 1010 O O . ASP A 1 138 ? 3.556 4.308 -21.506 1.00 86.25 138 ASP A O 1
ATOM 1014 N N . VAL A 1 139 ? 2.747 2.565 -20.316 1.00 85.19 139 VAL A N 1
ATOM 1015 C CA . VAL A 1 139 ? 3.966 2.335 -19.534 1.00 85.19 139 VAL A CA 1
ATOM 1016 C C . VAL A 1 139 ? 4.841 1.269 -20.197 1.00 85.19 139 VAL A C 1
ATOM 1018 O O . VAL A 1 139 ? 5.964 1.569 -20.598 1.00 85.19 139 VAL A O 1
ATOM 1021 N N . MET A 1 140 ? 4.328 0.045 -20.370 1.00 86.50 140 MET A N 1
ATOM 1022 C CA . MET A 1 140 ? 5.087 -1.073 -20.951 1.00 86.50 140 MET A CA 1
ATOM 1023 C C . MET A 1 140 ? 5.269 -0.930 -22.468 1.00 86.50 140 MET A C 1
ATOM 1025 O O . MET A 1 140 ? 6.302 -1.317 -23.011 1.00 86.50 140 MET A O 1
ATOM 1029 N N . GLY A 1 141 ? 4.301 -0.317 -23.156 1.00 88.12 141 GLY A N 1
ATOM 1030 C CA . GLY A 1 141 ? 4.393 -0.037 -24.588 1.00 88.12 141 GLY A CA 1
ATOM 1031 C C . GLY A 1 141 ? 3.993 -1.195 -25.499 1.00 88.12 141 GLY A C 1
ATOM 1032 O O . GLY A 1 141 ? 4.373 -1.183 -26.669 1.00 88.12 141 GLY A O 1
ATOM 1033 N N . PHE A 1 142 ? 3.243 -2.187 -25.007 1.00 89.56 142 PHE A N 1
ATOM 1034 C CA . PHE A 1 142 ? 2.759 -3.273 -25.859 1.00 89.56 142 PHE A CA 1
ATOM 1035 C C . PHE A 1 142 ? 1.939 -2.737 -27.037 1.00 89.56 142 PHE A C 1
ATOM 1037 O O . PHE A 1 142 ? 1.189 -1.772 -26.909 1.00 89.56 142 PHE A O 1
ATOM 1044 N N . GLY A 1 143 ? 2.109 -3.349 -28.209 1.00 89.69 143 GLY A N 1
ATOM 1045 C CA . GLY A 1 143 ? 1.393 -2.969 -29.430 1.00 89.69 143 GLY A CA 1
ATOM 1046 C C . GLY A 1 143 ? 1.818 -1.637 -30.066 1.00 89.69 143 GLY A C 1
ATOM 1047 O O . GLY A 1 143 ? 1.315 -1.315 -31.141 1.00 89.69 143 GLY A O 1
ATOM 1048 N N . LYS A 1 144 ? 2.738 -0.868 -29.463 1.00 88.62 144 LYS A N 1
ATOM 1049 C CA . LYS A 1 144 ? 3.290 0.353 -30.073 1.00 88.62 144 LYS A CA 1
ATOM 1050 C C . LYS A 1 144 ? 4.439 0.012 -31.041 1.00 88.62 144 LYS A C 1
ATOM 1052 O O . LYS A 1 144 ? 5.139 -0.978 -30.819 1.00 88.62 144 LYS A O 1
ATOM 1057 N N . PRO A 1 145 ? 4.657 0.808 -32.109 1.00 90.25 145 PRO A N 1
ATOM 1058 C CA . PRO A 1 145 ? 5.817 0.642 -32.980 1.00 90.25 145 PRO A CA 1
ATOM 1059 C C . PRO A 1 145 ? 7.133 0.748 -32.195 1.00 90.25 145 PRO A C 1
ATOM 1061 O O . PRO A 1 145 ? 7.176 1.461 -31.187 1.00 90.25 145 PRO A O 1
ATOM 1064 N N . PRO A 1 146 ? 8.215 0.102 -32.662 1.00 88.06 146 PRO A N 1
ATOM 1065 C CA . PRO A 1 146 ? 9.545 0.333 -32.116 1.00 88.06 146 PRO A CA 1
ATOM 1066 C C . PRO A 1 146 ? 9.880 1.828 -32.119 1.00 88.06 146 PRO A C 1
ATOM 1068 O O . PRO A 1 146 ? 9.663 2.518 -33.115 1.00 88.06 146 PRO A O 1
ATOM 1071 N N . ALA A 1 147 ? 10.405 2.315 -31.002 1.00 83.56 147 ALA A N 1
ATOM 1072 C CA . ALA A 1 147 ? 10.797 3.703 -30.810 1.00 83.56 147 ALA A CA 1
ATOM 1073 C C . ALA A 1 147 ? 12.077 3.762 -29.971 1.00 83.56 147 ALA A C 1
ATOM 1075 O O . ALA A 1 147 ? 12.464 2.766 -29.351 1.00 83.56 147 ALA A O 1
ATOM 1076 N N . GLU A 1 148 ? 12.724 4.927 -29.946 1.00 82.88 148 GLU A N 1
ATOM 1077 C CA . GLU A 1 148 ? 13.820 5.183 -29.013 1.00 82.88 148 GLU A CA 1
ATOM 1078 C C . GLU A 1 148 ? 13.351 5.018 -27.561 1.00 82.88 148 GLU A C 1
ATOM 1080 O O . GLU A 1 148 ? 12.169 5.173 -27.234 1.00 82.88 148 GLU A O 1
ATOM 1085 N N . TYR A 1 149 ? 14.286 4.646 -26.689 1.00 80.44 149 TYR A N 1
ATOM 1086 C CA . TYR A 1 149 ? 13.988 4.404 -25.286 1.00 80.44 149 TYR A CA 1
ATOM 1087 C C . TYR A 1 149 ? 13.555 5.701 -24.586 1.00 80.44 149 TYR A C 1
ATOM 1089 O O . TYR A 1 149 ? 14.301 6.674 -24.554 1.00 80.44 149 TYR A O 1
ATOM 1097 N N . ASP A 1 150 ? 12.359 5.691 -23.996 1.00 81.75 150 ASP A N 1
ATOM 1098 C CA . ASP A 1 150 ? 11.833 6.785 -23.173 1.00 81.75 150 ASP A CA 1
ATOM 1099 C C . ASP A 1 150 ? 12.343 6.639 -21.728 1.00 81.75 150 ASP A C 1
ATOM 1101 O O . ASP A 1 150 ? 11.970 5.690 -21.029 1.00 81.75 150 ASP A O 1
ATOM 1105 N N . GLU A 1 151 ? 13.160 7.588 -21.260 1.00 84.31 151 GLU A N 1
ATOM 1106 C CA . GLU A 1 151 ? 13.695 7.616 -19.888 1.00 84.31 151 GLU A CA 1
ATOM 1107 C C . GLU A 1 151 ? 12.605 7.607 -18.809 1.00 84.31 151 GLU A C 1
ATOM 1109 O O . GLU A 1 151 ? 12.828 7.106 -17.706 1.00 84.31 151 GLU A O 1
ATOM 1114 N N . ARG A 1 152 ? 11.390 8.072 -19.118 1.00 82.69 152 ARG A N 1
ATOM 1115 C CA . ARG A 1 152 ? 10.247 7.994 -18.199 1.00 82.69 152 ARG A CA 1
ATOM 1116 C C . ARG A 1 152 ? 9.906 6.554 -17.810 1.00 82.69 152 ARG A C 1
ATOM 1118 O O . ARG A 1 152 ? 9.371 6.310 -16.734 1.00 82.69 152 ARG A O 1
ATOM 1125 N N . ARG A 1 153 ? 10.218 5.564 -18.653 1.00 80.25 153 ARG A N 1
ATOM 1126 C CA . ARG A 1 153 ? 10.052 4.150 -18.280 1.00 80.25 153 ARG A CA 1
ATOM 1127 C C . ARG A 1 153 ? 11.003 3.762 -17.153 1.00 80.25 153 ARG A C 1
ATOM 1129 O O . ARG A 1 153 ? 10.604 3.028 -16.254 1.00 80.25 153 ARG A O 1
ATOM 1136 N N . LEU A 1 154 ? 12.231 4.282 -17.177 1.00 83.12 154 LEU A N 1
ATOM 1137 C CA . LEU A 1 154 ? 13.199 4.065 -16.107 1.00 83.12 154 LEU A CA 1
ATOM 1138 C C . LEU A 1 154 ? 12.729 4.703 -14.802 1.00 83.12 154 LEU A C 1
ATOM 1140 O O . LEU A 1 154 ? 12.849 4.073 -13.755 1.00 83.12 154 LEU A O 1
ATOM 1144 N N . SER A 1 155 ? 12.189 5.926 -14.859 1.00 85.50 155 SER A N 1
ATOM 1145 C CA . SER A 1 155 ? 11.693 6.609 -13.659 1.00 85.50 155 SER A CA 1
ATOM 1146 C C . SER A 1 155 ? 10.550 5.830 -13.014 1.00 85.50 155 SER A C 1
ATOM 1148 O O . SER A 1 155 ? 10.620 5.551 -11.827 1.00 85.50 155 SER A O 1
ATOM 1150 N N . VAL A 1 156 ? 9.579 5.343 -13.797 1.00 83.69 156 VAL A N 1
ATOM 1151 C CA . VAL A 1 156 ? 8.472 4.523 -13.268 1.00 83.69 156 VAL A CA 1
ATOM 1152 C C . VAL A 1 156 ? 8.981 3.275 -12.544 1.00 83.69 156 VAL A C 1
ATOM 1154 O O . VAL A 1 156 ? 8.479 2.942 -11.472 1.00 83.69 156 VAL A O 1
ATOM 1157 N N . VAL A 1 157 ? 9.982 2.585 -13.098 1.00 83.12 157 VAL A N 1
ATOM 1158 C CA . VAL A 1 157 ? 10.574 1.403 -12.450 1.00 83.12 157 VAL A CA 1
ATOM 1159 C C . VAL A 1 157 ? 11.317 1.796 -11.173 1.00 83.12 157 VAL A C 1
ATOM 1161 O O . VAL A 1 157 ? 11.141 1.141 -10.147 1.00 83.12 157 VAL A O 1
ATOM 1164 N N . ARG A 1 158 ? 12.109 2.875 -11.202 1.00 86.75 158 ARG A N 1
ATOM 1165 C CA . ARG A 1 158 ? 12.813 3.384 -10.014 1.00 86.75 158 ARG A CA 1
ATOM 1166 C C . ARG A 1 158 ? 11.844 3.769 -8.902 1.00 86.75 158 ARG A C 1
ATOM 1168 O O . ARG A 1 158 ? 12.067 3.373 -7.767 1.00 86.75 158 ARG A O 1
ATOM 1175 N N . ASP A 1 159 ? 10.766 4.465 -9.232 1.00 86.75 159 ASP A N 1
ATOM 1176 C CA . ASP A 1 159 ? 9.781 4.924 -8.254 1.00 86.75 159 ASP A CA 1
ATOM 1177 C C . ASP A 1 159 ? 8.966 3.751 -7.691 1.00 86.75 159 ASP A C 1
ATOM 1179 O O . ASP A 1 159 ? 8.653 3.725 -6.504 1.00 86.75 159 ASP A O 1
ATOM 1183 N N . SER A 1 160 ? 8.666 2.746 -8.522 1.00 86.81 160 SER A N 1
ATOM 1184 C CA . SER A 1 160 ? 7.896 1.570 -8.097 1.00 86.81 160 SER A CA 1
ATOM 1185 C C . SER A 1 160 ? 8.721 0.628 -7.215 1.00 86.81 160 SER A C 1
ATOM 1187 O O . SER A 1 160 ? 8.263 0.223 -6.154 1.00 86.81 160 SER A O 1
ATOM 1189 N N . PHE A 1 161 ? 9.936 0.267 -7.634 1.00 90.50 161 PHE A N 1
ATOM 1190 C CA . PHE A 1 161 ? 10.740 -0.769 -6.969 1.00 90.50 161 PHE A CA 1
ATOM 1191 C C . PHE A 1 161 ? 11.770 -0.211 -5.988 1.00 90.50 161 PHE A C 1
ATOM 1193 O O . PHE A 1 161 ? 12.113 -0.880 -5.009 1.00 90.50 161 PHE A O 1
ATOM 1200 N N . GLY A 1 162 ? 12.253 1.008 -6.239 1.00 91.06 162 GLY A N 1
ATOM 1201 C CA . GLY A 1 162 ? 13.327 1.654 -5.489 1.00 91.06 162 GLY A CA 1
ATOM 1202 C C . GLY A 1 162 ? 13.103 1.643 -3.981 1.00 91.06 162 GLY A C 1
ATOM 1203 O O . GLY A 1 162 ? 13.999 1.176 -3.284 1.00 91.06 162 GLY A O 1
ATOM 1204 N N . PRO A 1 163 ? 11.938 2.068 -3.455 1.00 91.81 163 PRO A N 1
ATOM 1205 C CA . PRO A 1 163 ? 11.683 2.055 -2.016 1.00 91.81 163 PRO A CA 1
ATOM 1206 C C . PRO A 1 163 ? 11.908 0.682 -1.363 1.00 91.81 163 PRO A C 1
ATOM 1208 O O . PRO A 1 163 ? 12.654 0.596 -0.389 1.00 91.81 163 PRO A O 1
ATOM 1211 N N . SER A 1 164 ? 11.347 -0.393 -1.931 1.00 92.75 164 SER A N 1
ATOM 1212 C CA . SER A 1 164 ? 11.509 -1.754 -1.388 1.00 92.75 164 SER A CA 1
ATOM 1213 C C . SER A 1 164 ? 12.955 -2.258 -1.471 1.00 92.75 164 SER A C 1
ATOM 1215 O O . SER A 1 164 ? 13.478 -2.802 -0.504 1.00 92.75 164 SER A O 1
ATOM 1217 N N . LEU A 1 165 ? 13.647 -2.001 -2.587 1.00 92.50 165 LEU A N 1
ATOM 1218 C CA . LEU A 1 165 ? 15.037 -2.425 -2.770 1.00 92.50 165 LEU A CA 1
ATOM 1219 C C . LEU A 1 165 ? 15.999 -1.633 -1.877 1.00 92.50 165 LEU A C 1
ATOM 1221 O O . LEU A 1 165 ? 16.958 -2.193 -1.354 1.00 92.50 165 LEU A O 1
ATOM 1225 N N . HIS A 1 166 ? 15.741 -0.340 -1.674 1.00 92.38 166 HIS A N 1
ATOM 1226 C CA . HIS A 1 166 ? 16.490 0.475 -0.724 1.00 92.38 166 HIS A CA 1
ATOM 1227 C C . HIS A 1 166 ? 16.276 0.010 0.713 1.00 92.38 166 HIS A C 1
ATOM 1229 O O . HIS A 1 166 ? 17.225 0.033 1.484 1.00 92.38 166 HIS A O 1
ATOM 1235 N N . MET A 1 167 ? 15.066 -0.431 1.063 1.00 91.75 167 MET A N 1
ATOM 1236 C CA . MET A 1 167 ? 14.807 -1.003 2.380 1.00 91.75 167 MET A CA 1
ATOM 1237 C C . MET A 1 167 ? 15.641 -2.274 2.594 1.00 91.75 167 MET A C 1
ATOM 1239 O O . MET A 1 167 ? 16.336 -2.367 3.598 1.00 91.75 167 MET A O 1
ATOM 1243 N N . VAL A 1 168 ? 15.678 -3.190 1.618 1.00 92.19 168 VAL A N 1
ATOM 1244 C CA . VAL A 1 168 ? 16.559 -4.376 1.678 1.00 92.19 168 VAL A CA 1
ATOM 1245 C C . VAL A 1 168 ? 18.040 -3.996 1.773 1.00 92.19 168 VAL A C 1
ATOM 1247 O O . VAL A 1 168 ? 18.814 -4.700 2.407 1.00 92.19 168 VAL A O 1
ATOM 1250 N N . ALA A 1 169 ? 18.461 -2.895 1.151 1.00 91.25 169 ALA A N 1
ATOM 1251 C CA . ALA A 1 169 ? 19.848 -2.438 1.222 1.00 91.25 169 ALA A CA 1
ATOM 1252 C C . ALA A 1 169 ? 20.225 -1.788 2.569 1.00 91.25 169 ALA A C 1
ATOM 1254 O O . ALA A 1 169 ? 21.414 -1.679 2.864 1.00 91.25 169 ALA A O 1
ATOM 1255 N N . ASP A 1 170 ? 19.244 -1.334 3.358 1.00 89.00 170 ASP A N 1
ATOM 1256 C CA . ASP A 1 170 ? 19.469 -0.723 4.674 1.00 89.00 170 ASP A CA 1
ATOM 1257 C C . ASP A 1 170 ? 19.662 -1.774 5.793 1.00 89.00 170 ASP A C 1
ATOM 1259 O O . ASP A 1 170 ? 20.098 -1.410 6.888 1.00 89.00 170 ASP A O 1
ATOM 1263 N N . THR A 1 171 ? 19.329 -3.050 5.543 1.00 74.75 171 THR A N 1
ATOM 1264 C CA . THR A 1 171 ? 19.471 -4.167 6.503 1.00 74.75 171 THR A CA 1
ATOM 1265 C C . THR A 1 171 ? 20.844 -4.819 6.457 1.00 74.75 171 THR A C 1
ATOM 1267 O O . THR A 1 171 ? 21.385 -5.118 7.546 1.00 74.75 171 THR A O 1
#

Secondary structure (DSSP, 8-state):
-GGGTTSBHHHHTTS---S-B--S-HHHHHHTT-SEEEE--SS--HHHHHHHHHTT-EEEE--GGGS-GGGS-HHHHHHHHHHHHHHT--EEE--IIIIIIIIIHHHHHHTT-S--S----------TT---HIIIIIIS-TTSPP----HHHHHHHHHHHHHHHHHHHH-

Radius of gyration: 19.19 Å; chains: 1; bounding box: 54×34×52 Å

Sequence (171 aa):
TPDKAGRDAGELCGLGPTGVIATHDIDEIVALGADCVLYMPRACDMDEVCRLLASGANVVTTRGEFHRAASLDPAVRERVEAACESGKSSIHSTGSSPGFITEALPLALSSIQRRLDGLTIEEFADLSQRDSPGLLFDVMGFGKPPAEYDERRLSVVRDSFGPSLHMVADT

pLDDT: mean 93.64, std 4.67, range [74.75, 98.81]

Foldseek 3Di:
DVVQAQDAPQVVVVHDGDVHGDHPDLVVVLVVLAQEDEDEDPDDDLVSLLSCLLSLHAYEYQPQCPLALVSDDPVSSVSNVVSNVNSVYYYYHADPPPHVQLAVVLLVVCVPDPDDPDDDGDDDDDCVPPPDCCCVCVQVNPPHPDDPDDCVNVVVCCSRRVSRNVVSVVD